Protein AF-A0A844FKA2-F1 (afdb_monomer_lite)

Secondary structure (DSSP, 8-state):
--HHHHHTT----EEEEES-TTT--S-TTPPPHHHHHHHHTTPEEEEE-TT-GGGGHHHHHHHHHHIIIIIHHHHHH-S---HHHHHHHHHHHHHHHHHTPPP-SSTTTTS-HHHHHHHTTTS--PPPGGGGS--S-TTS---

pLDDT: mean 80.64, std 12.76, range [33.91, 94.75]

Organism: NCBI:txid932217

InterPro domains:
  IPR001584 Integrase, catalytic core [PS50994] (1-121)
  IPR036397 Ribonuclease H superfamily [G3DSA:3.30.420.10] (5-125)

Structure (mmCIF, N/CA/C/O backbone):
data_AF-A0A844FKA2-F1
#
_entry.id   AF-A0A844FKA2-F1
#
loop_
_atom_site.group_PDB
_atom_site.id
_atom_site.type_symbol
_atom_site.label_atom_id
_atom_site.label_alt_id
_atom_site.label_comp_id
_atom_site.label_asym_id
_atom_site.label_entity_id
_atom_site.label_seq_id
_atom_site.pdbx_PDB_ins_code
_atom_site.Cartn_x
_atom_site.Cartn_y
_atom_site.Cartn_z
_atom_site.occupancy
_atom_site.B_iso_or_equiv
_atom_site.auth_seq_id
_atom_site.auth_comp_id
_atom_site.auth_asym_id
_atom_site.auth_atom_id
_atom_site.pdbx_PDB_model_num
ATOM 1 N N . MET A 1 1 ? 6.904 -14.206 2.540 1.00 49.50 1 MET A N 1
ATOM 2 C CA . MET A 1 1 ? 6.453 -13.419 1.371 1.00 49.50 1 MET A CA 1
ATOM 3 C C . MET A 1 1 ? 5.209 -12.650 1.812 1.00 49.50 1 MET A C 1
ATOM 5 O O . MET A 1 1 ? 4.780 -12.877 2.934 1.00 49.50 1 MET A O 1
ATOM 9 N N . LEU A 1 2 ? 4.668 -11.723 1.020 1.00 63.59 2 LEU A N 1
ATOM 10 C CA . LEU A 1 2 ? 3.424 -11.031 1.388 1.00 63.59 2 LEU A CA 1
ATOM 11 C C . LEU A 1 2 ? 2.254 -12.028 1.265 1.00 63.59 2 LEU A C 1
ATOM 13 O O . LEU A 1 2 ? 2.030 -12.507 0.152 1.00 63.59 2 LEU A O 1
ATOM 17 N N . PRO A 1 3 ? 1.520 -12.373 2.341 1.00 65.12 3 PRO A N 1
ATOM 18 C CA . PRO A 1 3 ? 0.595 -13.511 2.307 1.00 65.12 3 PRO A CA 1
ATOM 19 C C . PRO A 1 3 ? -0.533 -13.366 1.276 1.00 65.12 3 PRO A C 1
ATOM 21 O O . PRO A 1 3 ? -0.921 -14.338 0.635 1.00 65.12 3 PRO A O 1
ATOM 24 N N . THR A 1 4 ? -1.002 -12.139 1.027 1.00 65.38 4 THR A N 1
ATOM 25 C CA . THR A 1 4 ? -2.000 -11.849 -0.016 1.00 65.38 4 THR A CA 1
ATOM 26 C C . THR A 1 4 ? -1.466 -12.101 -1.434 1.00 65.38 4 THR A C 1
ATOM 28 O O . THR A 1 4 ? -2.222 -12.505 -2.312 1.00 65.38 4 THR A O 1
ATOM 31 N N . VAL A 1 5 ? -0.168 -11.871 -1.681 1.00 68.94 5 VAL A N 1
ATOM 32 C CA . VAL A 1 5 ? 0.466 -12.123 -2.991 1.00 68.94 5 VAL A CA 1
ATOM 33 C C . VAL A 1 5 ? 0.456 -13.614 -3.296 1.00 68.94 5 VAL A C 1
ATOM 35 O O . VAL A 1 5 ? 0.059 -14.008 -4.389 1.00 68.94 5 VAL A O 1
ATOM 38 N N . GLU A 1 6 ? 0.859 -14.427 -2.318 1.00 70.31 6 GLU A N 1
ATOM 39 C CA . GLU A 1 6 ? 0.879 -15.888 -2.438 1.00 70.31 6 GLU A CA 1
ATOM 40 C C . GLU A 1 6 ? -0.539 -16.446 -2.575 1.00 70.31 6 GLU A C 1
ATOM 42 O O . GLU A 1 6 ? -0.808 -17.212 -3.496 1.00 70.31 6 GLU A O 1
ATOM 47 N N . ALA A 1 7 ? -1.467 -16.013 -1.716 1.00 72.06 7 ALA A N 1
ATOM 48 C CA . ALA A 1 7 ? -2.846 -16.497 -1.723 1.00 72.06 7 ALA A CA 1
ATOM 49 C C . ALA A 1 7 ? -3.582 -16.219 -3.045 1.00 72.06 7 ALA A C 1
ATOM 51 O O . ALA A 1 7 ? -4.479 -16.969 -3.425 1.00 72.06 7 ALA A O 1
ATOM 52 N N . LEU A 1 8 ? -3.220 -15.139 -3.741 1.00 74.00 8 LEU A N 1
ATOM 53 C CA . LEU A 1 8 ? -3.860 -14.729 -4.990 1.00 74.00 8 LEU A CA 1
ATOM 54 C C . LEU A 1 8 ? -3.058 -15.095 -6.244 1.00 74.00 8 LEU A C 1
ATOM 56 O O . LEU A 1 8 ? -3.515 -14.785 -7.350 1.00 74.00 8 LEU A O 1
ATOM 60 N N . ASP A 1 9 ? -1.913 -15.765 -6.080 1.00 78.06 9 ASP A N 1
ATOM 61 C CA . ASP A 1 9 ? -0.965 -16.107 -7.146 1.00 78.06 9 ASP A CA 1
ATOM 62 C C . ASP A 1 9 ? -0.595 -14.881 -8.002 1.00 78.06 9 ASP A C 1
ATOM 64 O O . ASP A 1 9 ? -0.686 -14.872 -9.230 1.00 78.06 9 ASP A O 1
ATOM 68 N N . LEU A 1 10 ? -0.265 -13.774 -7.329 1.00 77.75 10 LEU A N 1
ATOM 69 C CA . LEU A 1 10 ? 0.111 -12.524 -7.985 1.00 77.75 10 LEU A CA 1
ATOM 70 C C . LEU A 1 10 ? 1.628 -12.458 -8.167 1.00 77.75 10 LEU A C 1
ATOM 72 O O . LEU A 1 10 ? 2.399 -12.703 -7.242 1.00 77.75 10 LEU A O 1
ATOM 76 N N . LYS A 1 11 ? 2.082 -12.054 -9.357 1.00 78.62 11 LYS A N 1
ATOM 77 C CA . LYS A 1 11 ? 3.505 -11.830 -9.635 1.00 78.62 11 LYS A CA 1
ATOM 78 C C . LYS A 1 11 ? 3.802 -10.344 -9.787 1.00 78.62 11 LYS A C 1
ATOM 80 O O . LYS A 1 11 ? 3.392 -9.710 -10.758 1.00 78.62 11 LYS A O 1
ATOM 85 N N . ILE A 1 12 ? 4.605 -9.800 -8.877 1.00 83.69 12 ILE A N 1
ATOM 86 C CA . ILE A 1 12 ? 5.109 -8.427 -8.991 1.00 83.69 12 ILE A CA 1
ATOM 87 C C . ILE A 1 12 ? 6.267 -8.431 -9.993 1.00 83.69 12 ILE A C 1
ATOM 89 O O . ILE A 1 12 ? 7.367 -8.860 -9.666 1.00 83.69 12 ILE A O 1
ATOM 93 N N . SER A 1 13 ? 6.018 -7.983 -11.224 1.00 87.69 13 SER A N 1
ATOM 94 C CA . SER A 1 13 ? 7.059 -7.884 -12.267 1.00 87.69 13 SER A CA 1
ATOM 95 C C . SER A 1 13 ? 7.606 -6.464 -12.422 1.00 87.69 13 SER A C 1
ATOM 97 O O . SER A 1 13 ? 8.745 -6.272 -12.844 1.00 87.69 13 SER A O 1
ATOM 99 N N . ASN A 1 14 ? 6.802 -5.464 -12.059 1.00 88.75 14 ASN A N 1
ATOM 100 C CA . ASN A 1 14 ? 7.157 -4.053 -12.105 1.00 88.75 14 ASN A CA 1
ATOM 101 C C . ASN A 1 14 ? 6.780 -3.393 -10.779 1.00 88.75 14 ASN A C 1
ATOM 103 O O . ASN A 1 14 ? 5.760 -3.736 -10.183 1.00 88.75 14 ASN A O 1
ATOM 107 N N . LEU A 1 15 ? 7.580 -2.424 -10.354 1.00 88.94 15 LEU A N 1
ATOM 108 C CA . LEU A 1 15 ? 7.313 -1.586 -9.199 1.00 88.94 15 LEU A CA 1
ATOM 109 C C . LEU A 1 15 ? 7.501 -0.124 -9.582 1.00 88.94 15 LEU A C 1
ATOM 111 O O . LEU A 1 15 ? 8.498 0.218 -10.213 1.00 88.94 15 LEU A O 1
ATOM 115 N N . ILE A 1 16 ? 6.552 0.721 -9.188 1.00 88.38 16 ILE A N 1
ATOM 116 C CA . ILE A 1 16 ? 6.594 2.162 -9.426 1.00 88.38 16 ILE A CA 1
ATOM 117 C C . ILE A 1 16 ? 6.740 2.866 -8.079 1.00 88.38 16 ILE A C 1
ATOM 119 O O . ILE A 1 16 ? 5.938 2.631 -7.175 1.00 88.38 16 ILE A O 1
ATOM 123 N N . THR A 1 17 ? 7.738 3.735 -7.954 1.00 87.88 17 THR A N 1
ATOM 124 C CA . THR A 1 17 ? 7.908 4.631 -6.801 1.00 87.88 17 THR A CA 1
ATOM 125 C C . THR A 1 17 ? 8.060 6.077 -7.265 1.00 87.88 17 THR A C 1
ATOM 127 O O . THR A 1 17 ? 8.212 6.358 -8.460 1.00 87.88 17 THR A O 1
ATOM 130 N N . ASN A 1 18 ? 8.004 7.023 -6.329 1.00 86.56 18 ASN A N 1
ATOM 131 C CA . ASN A 1 18 ? 8.464 8.374 -6.621 1.00 86.56 18 ASN A CA 1
ATOM 132 C C . ASN A 1 18 ? 10.002 8.402 -6.704 1.00 86.56 18 ASN A C 1
ATOM 134 O O . ASN A 1 18 ? 10.700 7.532 -6.191 1.00 86.56 18 ASN A O 1
ATOM 138 N N . ASN A 1 19 ? 10.562 9.439 -7.318 1.00 85.31 19 ASN A N 1
ATOM 139 C CA . ASN A 1 19 ? 12.012 9.633 -7.393 1.00 85.31 19 ASN A CA 1
ATOM 140 C C . ASN A 1 19 ? 12.650 10.137 -6.077 1.00 85.31 19 ASN A C 1
ATOM 142 O O . ASN A 1 19 ? 13.630 10.880 -6.112 1.00 85.31 19 ASN A O 1
ATOM 146 N N . ALA A 1 20 ? 12.086 9.791 -4.916 1.00 84.31 20 ALA A N 1
ATOM 147 C CA . ALA A 1 20 ? 12.664 10.164 -3.631 1.00 84.31 20 ALA A CA 1
ATOM 148 C C . ALA A 1 20 ? 13.970 9.400 -3.369 1.00 84.31 20 ALA A C 1
ATOM 150 O O . ALA A 1 20 ? 14.182 8.289 -3.864 1.00 84.31 20 ALA A O 1
ATOM 151 N N . LEU A 1 21 ? 14.838 9.976 -2.535 1.00 86.94 21 LEU A N 1
ATOM 152 C CA . LEU A 1 21 ? 16.136 9.387 -2.179 1.00 86.94 21 LEU A CA 1
ATOM 153 C C . LEU A 1 21 ? 16.022 8.097 -1.349 1.00 86.94 21 LEU A C 1
ATOM 155 O O . LEU A 1 21 ? 17.006 7.392 -1.173 1.00 86.94 21 LEU A O 1
ATOM 159 N N . GLU A 1 22 ? 14.831 7.780 -0.839 1.00 85.19 22 GLU A N 1
ATOM 160 C CA . GLU A 1 22 ? 14.546 6.504 -0.169 1.00 85.19 22 GLU A CA 1
ATOM 161 C C . GLU A 1 22 ? 14.551 5.323 -1.149 1.00 85.19 22 GLU A C 1
ATOM 163 O O . GLU A 1 22 ? 14.872 4.198 -0.765 1.00 85.19 22 GLU A O 1
ATOM 168 N N . TYR A 1 23 ? 14.210 5.580 -2.416 1.00 82.88 23 TYR A N 1
ATOM 169 C CA . TYR A 1 23 ? 14.094 4.566 -3.468 1.00 82.88 23 TYR A CA 1
ATOM 170 C C . TYR A 1 23 ? 15.136 4.739 -4.572 1.00 82.88 23 TYR A C 1
ATOM 172 O O . TYR A 1 23 ? 15.330 3.827 -5.373 1.00 82.88 23 TYR A O 1
ATOM 180 N N . SER A 1 24 ? 15.815 5.885 -4.614 1.00 83.12 24 SER A N 1
ATOM 181 C CA . SER A 1 24 ? 16.727 6.278 -5.686 1.00 83.12 24 SER A CA 1
ATOM 182 C C . SER A 1 24 ? 17.977 6.976 -5.152 1.00 83.12 24 SER A C 1
ATOM 184 O O . SER A 1 24 ? 18.112 7.255 -3.965 1.00 83.12 24 SER A O 1
ATOM 186 N N . THR A 1 25 ? 18.917 7.273 -6.042 1.00 80.50 25 THR A N 1
ATOM 187 C CA . THR A 1 25 ? 20.129 8.021 -5.713 1.00 80.50 25 THR A CA 1
ATOM 188 C C . THR A 1 25 ? 20.362 9.123 -6.736 1.00 80.50 25 THR A C 1
ATOM 190 O O . THR A 1 25 ? 20.138 8.925 -7.926 1.00 80.50 25 THR A O 1
ATOM 193 N N . ASN A 1 26 ? 20.851 10.278 -6.277 1.00 79.25 26 ASN A N 1
ATOM 194 C CA . ASN A 1 26 ? 21.229 11.399 -7.148 1.00 79.25 26 ASN A CA 1
ATOM 195 C C . ASN A 1 26 ? 22.613 11.218 -7.791 1.00 79.25 26 ASN A C 1
ATOM 197 O O . ASN A 1 26 ? 23.117 12.126 -8.444 1.00 79.25 26 ASN A O 1
ATOM 201 N N . TRP A 1 27 ? 23.286 10.099 -7.525 1.00 79.88 27 TRP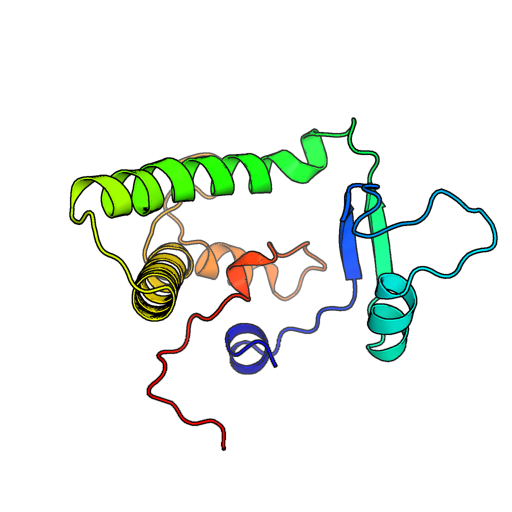 A N 1
ATOM 202 C CA . TRP A 1 27 ? 24.633 9.843 -8.014 1.00 79.88 27 TRP A CA 1
ATOM 203 C C . TRP A 1 27 ? 24.538 8.935 -9.235 1.00 79.88 27 TRP A C 1
ATOM 205 O O . TRP A 1 27 ? 24.280 7.745 -9.083 1.00 79.88 27 TRP A O 1
ATOM 215 N N . ASP A 1 28 ? 24.820 9.477 -10.423 1.00 65.50 28 ASP A N 1
ATOM 216 C CA . ASP A 1 28 ? 24.647 8.805 -11.726 1.00 65.50 28 ASP A CA 1
ATOM 217 C C . ASP A 1 28 ? 25.324 7.426 -11.846 1.00 65.50 28 ASP A C 1
ATOM 219 O O . ASP A 1 28 ? 24.964 6.618 -12.697 1.00 65.50 28 ASP A O 1
ATOM 223 N N . LYS A 1 29 ? 26.334 7.152 -11.009 1.00 71.69 29 LYS A N 1
ATOM 224 C CA . LYS A 1 29 ? 27.094 5.889 -10.992 1.00 71.69 29 LYS A CA 1
ATOM 225 C C . LYS A 1 29 ? 26.859 5.032 -9.750 1.00 71.69 29 LYS A C 1
ATOM 227 O O . LYS A 1 29 ? 27.461 3.966 -9.632 1.00 71.69 29 LYS A O 1
ATOM 232 N N . ALA A 1 30 ? 26.054 5.493 -8.799 1.00 78.00 30 ALA A N 1
ATOM 233 C CA . ALA A 1 30 ? 25.753 4.715 -7.610 1.00 78.00 30 ALA A CA 1
ATOM 234 C C . ALA A 1 30 ? 24.606 3.752 -7.914 1.00 78.00 30 ALA A C 1
ATOM 236 O O . ALA A 1 30 ? 23.550 4.156 -8.389 1.00 78.00 30 ALA A O 1
ATOM 237 N N . GLN A 1 31 ? 24.794 2.476 -7.593 1.00 78.88 31 GLN A N 1
ATOM 238 C CA . GLN A 1 31 ? 23.689 1.530 -7.571 1.00 78.88 31 GLN A CA 1
ATOM 239 C C . GLN A 1 31 ? 22.980 1.652 -6.221 1.00 78.88 31 GLN A C 1
ATOM 241 O O . GLN A 1 31 ? 23.591 1.440 -5.169 1.00 78.88 31 GLN A O 1
ATOM 246 N N . HIS A 1 32 ? 21.701 2.023 -6.234 1.00 87.19 32 HIS A N 1
ATOM 247 C CA . HIS A 1 32 ? 20.926 2.117 -5.006 1.00 87.19 32 HIS A CA 1
ATOM 248 C C . HIS A 1 32 ? 20.639 0.708 -4.459 1.00 87.19 32 HIS A C 1
ATOM 250 O O . HIS A 1 32 ? 20.309 -0.210 -5.213 1.00 87.19 32 HIS A O 1
ATOM 256 N N . LYS A 1 33 ? 20.740 0.513 -3.135 1.00 87.81 33 LYS A N 1
ATOM 257 C CA . LYS A 1 33 ? 20.529 -0.811 -2.508 1.00 87.81 33 LYS A CA 1
ATOM 258 C C . LYS A 1 33 ? 19.137 -1.377 -2.806 1.00 87.81 33 LYS A C 1
ATOM 260 O O . LYS A 1 33 ? 18.981 -2.592 -2.919 1.00 87.81 33 LYS A O 1
ATOM 265 N N . TYR A 1 34 ? 18.149 -0.495 -2.948 1.00 87.31 34 TYR A N 1
ATOM 266 C CA . TYR A 1 34 ? 16.791 -0.869 -3.330 1.00 87.31 34 TYR A CA 1
ATOM 267 C C . TYR A 1 34 ? 16.742 -1.471 -4.740 1.00 87.31 34 TYR A C 1
ATOM 269 O O . TYR A 1 34 ? 16.169 -2.541 -4.923 1.00 87.31 34 TYR A O 1
ATOM 277 N N . ASP A 1 35 ? 17.436 -0.871 -5.712 1.00 87.81 35 ASP A N 1
ATOM 278 C CA . ASP A 1 35 ? 17.494 -1.388 -7.085 1.00 87.81 35 ASP A CA 1
ATOM 279 C C . ASP A 1 35 ? 18.195 -2.746 -7.150 1.00 87.81 35 ASP A C 1
ATOM 281 O O . ASP A 1 35 ? 17.746 -3.648 -7.858 1.00 87.81 35 ASP A O 1
ATOM 285 N N . THR A 1 36 ? 19.271 -2.933 -6.376 1.00 90.06 36 THR A N 1
ATOM 286 C CA . THR A 1 36 ? 19.937 -4.239 -6.254 1.00 90.06 36 THR A CA 1
ATOM 287 C C . THR A 1 36 ? 18.985 -5.294 -5.695 1.00 90.06 36 THR A C 1
ATOM 289 O O . THR A 1 36 ? 18.904 -6.399 -6.232 1.00 90.06 36 THR A O 1
ATOM 292 N N . PHE A 1 37 ? 18.236 -4.960 -4.640 1.00 90.56 37 PHE A N 1
ATOM 293 C CA . PHE A 1 37 ? 17.243 -5.861 -4.060 1.00 90.56 37 PHE A CA 1
ATOM 294 C C . PHE A 1 37 ? 16.164 -6.254 -5.078 1.00 90.56 37 PHE A C 1
ATOM 296 O O . PHE A 1 37 ? 15.891 -7.443 -5.242 1.00 90.56 37 PHE A O 1
ATOM 303 N N . LEU A 1 38 ? 15.592 -5.282 -5.794 1.00 91.12 38 LEU A N 1
ATOM 304 C CA . LEU A 1 38 ? 14.548 -5.526 -6.792 1.00 91.12 38 LEU A CA 1
ATOM 305 C C . LEU A 1 38 ? 15.066 -6.341 -7.983 1.00 91.12 38 LEU A C 1
ATOM 307 O O . LEU A 1 38 ? 14.410 -7.295 -8.402 1.00 91.12 38 LEU A O 1
ATOM 311 N N . THR A 1 39 ? 16.281 -6.050 -8.456 1.00 90.94 39 THR A N 1
ATOM 312 C CA . THR A 1 39 ? 16.942 -6.808 -9.532 1.00 90.94 39 THR A CA 1
ATOM 313 C C . THR A 1 39 ? 17.111 -8.276 -9.145 1.00 90.94 39 THR A C 1
ATOM 315 O O . THR A 1 39 ? 16.732 -9.160 -9.909 1.00 90.94 39 THR A O 1
ATOM 318 N N . ASN A 1 40 ? 17.576 -8.556 -7.922 1.00 91.88 40 ASN A N 1
ATOM 319 C CA . ASN A 1 40 ? 17.711 -9.927 -7.411 1.00 91.88 40 ASN A CA 1
ATOM 320 C C . ASN A 1 40 ? 16.365 -10.666 -7.305 1.00 91.88 40 ASN A C 1
ATOM 322 O O . ASN A 1 40 ? 16.333 -11.895 -7.250 1.00 91.88 40 A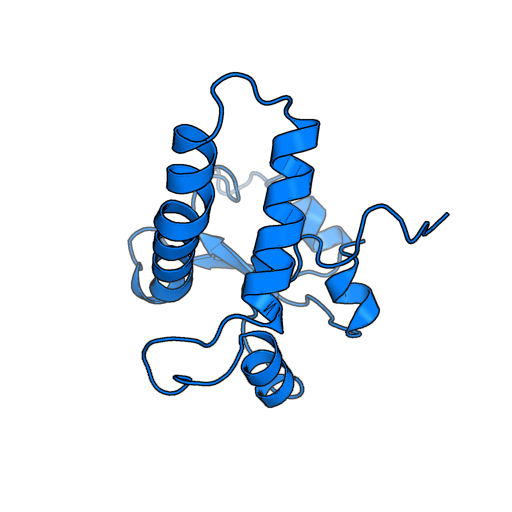SN A O 1
ATOM 326 N N . LYS A 1 41 ? 15.251 -9.930 -7.252 1.00 89.00 41 LYS A N 1
ATOM 327 C CA . LYS A 1 41 ? 13.886 -10.467 -7.250 1.00 89.00 41 LYS A CA 1
ATOM 328 C C . LYS A 1 41 ? 13.242 -10.496 -8.639 1.00 89.00 41 LYS A C 1
ATOM 330 O O . LYS A 1 41 ? 12.086 -10.891 -8.738 1.00 89.00 41 LYS A O 1
ATOM 335 N N . ASN A 1 42 ? 13.972 -10.134 -9.698 1.00 91.56 42 ASN A N 1
ATOM 336 C CA . ASN A 1 42 ? 13.448 -9.964 -11.056 1.00 91.56 42 ASN A CA 1
ATOM 337 C C . ASN A 1 42 ? 12.265 -8.978 -11.126 1.00 91.56 42 ASN A C 1
ATOM 339 O O . ASN A 1 42 ? 11.334 -9.171 -11.907 1.00 91.56 42 ASN A O 1
ATOM 343 N N . ILE A 1 43 ? 12.303 -7.926 -10.303 1.00 91.25 43 ILE A N 1
ATOM 344 C CA . ILE A 1 43 ? 11.316 -6.846 -10.290 1.00 91.25 43 ILE A CA 1
ATOM 345 C C . ILE A 1 43 ? 11.933 -5.636 -10.983 1.00 91.25 43 ILE A C 1
ATOM 347 O O . ILE A 1 43 ? 12.963 -5.118 -10.550 1.00 91.25 43 ILE A O 1
ATOM 351 N N . LYS A 1 44 ? 11.296 -5.160 -12.053 1.00 91.50 44 LYS A N 1
ATOM 352 C CA . LYS A 1 44 ? 11.719 -3.940 -12.738 1.00 91.50 44 LYS A CA 1
ATOM 353 C C . LYS A 1 44 ? 11.242 -2.714 -11.963 1.00 91.50 44 LYS A C 1
ATOM 355 O O . LYS A 1 44 ? 10.047 -2.559 -11.727 1.00 91.50 44 LYS A O 1
ATOM 360 N N . HIS A 1 45 ? 12.167 -1.838 -11.595 1.00 90.88 45 HIS A N 1
ATOM 361 C CA . HIS A 1 45 ? 11.850 -0.594 -10.904 1.00 90.88 45 HIS A CA 1
ATOM 362 C C . HIS A 1 45 ? 11.652 0.555 -11.898 1.00 90.88 45 HIS A C 1
ATOM 364 O O . HIS A 1 45 ? 12.449 0.734 -12.820 1.00 90.88 45 HIS A O 1
ATOM 370 N N . TRP A 1 46 ? 10.598 1.334 -11.692 1.00 89.38 46 TRP A N 1
ATOM 371 C CA . TRP A 1 46 ? 10.304 2.565 -12.406 1.00 89.38 46 TRP A CA 1
ATOM 372 C C . TRP A 1 46 ? 10.148 3.693 -11.393 1.00 89.38 46 TRP A C 1
ATOM 374 O O . TRP A 1 46 ? 9.437 3.548 -10.400 1.00 89.38 46 TRP A O 1
ATOM 384 N N . THR A 1 47 ? 10.781 4.827 -11.660 1.00 88.00 47 THR A N 1
ATOM 385 C CA . THR A 1 47 ? 10.635 6.024 -10.836 1.00 88.00 47 THR A CA 1
ATOM 386 C C . THR A 1 47 ? 9.864 7.078 -11.611 1.00 88.00 47 THR A C 1
ATOM 388 O O . THR A 1 47 ? 10.125 7.331 -12.787 1.00 88.00 47 THR A O 1
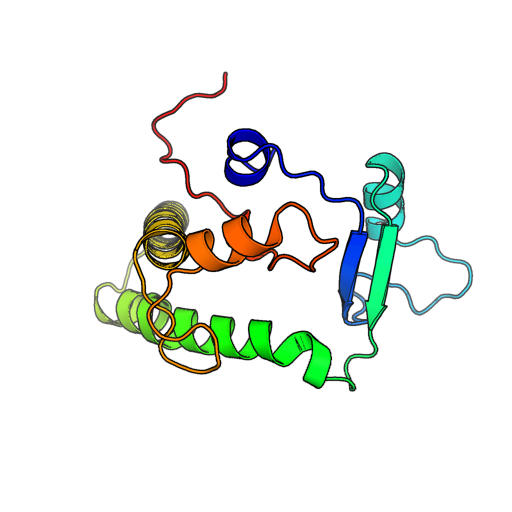ATOM 391 N N . ILE A 1 48 ? 8.892 7.690 -10.945 1.00 86.88 48 ILE A N 1
ATOM 392 C CA . ILE A 1 48 ? 8.132 8.818 -11.477 1.00 86.88 48 ILE A CA 1
ATOM 393 C C . ILE A 1 48 ? 8.578 10.080 -10.730 1.00 86.88 48 ILE A C 1
ATOM 395 O O . ILE A 1 48 ? 8.699 10.053 -9.499 1.00 86.88 48 ILE A O 1
ATOM 399 N N . PRO A 1 49 ? 8.855 11.197 -11.427 1.00 84.94 49 PRO A N 1
ATOM 400 C CA . PRO A 1 49 ? 9.195 12.451 -10.772 1.00 84.94 49 PRO A CA 1
ATOM 401 C C . PRO A 1 49 ? 8.134 12.855 -9.746 1.00 84.94 49 PRO A C 1
ATOM 403 O O . PRO A 1 49 ? 6.947 12.876 -10.052 1.00 84.94 49 PRO A O 1
ATOM 406 N N . SER A 1 50 ? 8.557 13.266 -8.549 1.00 77.19 50 SER A N 1
ATOM 407 C CA . SER A 1 50 ? 7.640 13.618 -7.449 1.00 77.19 50 SER A CA 1
ATOM 408 C C . SER A 1 50 ? 6.648 14.746 -7.786 1.00 77.19 50 SER A C 1
ATOM 410 O O . SER A 1 50 ? 5.618 14.877 -7.136 1.00 77.19 50 SER A O 1
ATOM 412 N N . LYS A 1 51 ? 6.940 15.556 -8.813 1.00 82.75 51 LYS A N 1
ATOM 413 C CA . LYS A 1 51 ? 6.043 16.603 -9.334 1.00 82.75 51 LYS A CA 1
ATOM 414 C C . LYS A 1 51 ? 4.840 16.057 -10.119 1.00 82.75 51 LYS A C 1
ATOM 416 O O . LYS A 1 51 ? 3.896 16.800 -10.360 1.00 82.75 51 LYS A O 1
ATOM 421 N N . GLU A 1 52 ? 4.873 14.799 -10.553 1.00 84.62 52 GLU A N 1
ATOM 422 C CA . GLU A 1 52 ? 3.826 14.177 -11.371 1.00 84.62 52 GLU A CA 1
ATOM 423 C C . GLU A 1 52 ? 2.797 13.464 -10.485 1.00 84.62 52 GLU A C 1
ATOM 425 O O . GLU A 1 52 ? 2.664 12.241 -10.477 1.00 84.62 52 GLU A O 1
ATOM 430 N N . THR A 1 53 ? 2.054 14.259 -9.717 1.00 80.06 53 THR A N 1
ATOM 431 C CA . THR A 1 53 ? 1.120 13.784 -8.683 1.00 80.06 53 THR A CA 1
ATOM 432 C C . THR A 1 53 ? -0.028 12.934 -9.225 1.00 80.06 53 THR A C 1
ATOM 434 O O . THR A 1 53 ? -0.530 12.078 -8.504 1.00 80.06 53 THR A O 1
ATOM 437 N N . GLN A 1 54 ? -0.407 13.118 -10.493 1.00 83.25 54 GLN A N 1
ATOM 438 C CA . GLN A 1 54 ? -1.485 12.378 -11.167 1.00 83.25 54 GLN A CA 1
ATOM 439 C C . GLN A 1 54 ? -1.307 10.851 -11.096 1.00 83.25 54 GLN A C 1
ATOM 441 O O . GLN A 1 54 ? -2.278 10.111 -10.969 1.00 83.25 54 GLN A O 1
ATOM 446 N N . TYR A 1 55 ? -0.060 10.365 -11.109 1.00 80.69 55 TYR A N 1
ATOM 447 C CA . TYR A 1 55 ? 0.229 8.933 -11.010 1.00 80.69 55 TYR A CA 1
ATOM 448 C C . TYR A 1 55 ? 0.102 8.391 -9.589 1.00 80.69 55 TYR A C 1
ATOM 450 O O . TYR A 1 55 ? 0.095 7.181 -9.415 1.00 80.69 55 TYR A O 1
ATOM 458 N N . PHE A 1 56 ? -0.003 9.260 -8.584 1.00 81.19 56 PHE A N 1
ATOM 459 C CA . PHE A 1 56 ? -0.085 8.903 -7.169 1.00 81.19 56 PHE A CA 1
ATOM 460 C C . PHE A 1 56 ? -1.409 9.338 -6.525 1.00 81.19 56 PHE A C 1
ATOM 462 O O . PHE A 1 56 ? -1.581 9.165 -5.322 1.00 81.19 56 PHE A O 1
ATOM 469 N N . GLU A 1 57 ? -2.375 9.857 -7.290 1.00 83.31 57 GLU A N 1
ATOM 470 C CA . GLU A 1 57 ? -3.686 10.276 -6.761 1.00 83.31 57 GLU A CA 1
ATOM 471 C C . GLU A 1 57 ? -4.382 9.158 -5.981 1.00 83.31 57 GLU A C 1
ATOM 473 O O . GLU A 1 57 ? -4.896 9.388 -4.889 1.00 83.31 57 GLU A O 1
ATOM 478 N N . PHE A 1 58 ? -4.313 7.923 -6.481 1.00 79.94 58 PHE A N 1
ATOM 479 C CA . PHE A 1 58 ? -4.879 6.760 -5.798 1.00 79.94 58 PHE A CA 1
ATOM 480 C C . PHE A 1 58 ? -4.227 6.505 -4.423 1.00 79.94 58 PHE A C 1
ATOM 482 O O . PHE A 1 58 ? -4.904 6.083 -3.486 1.00 79.94 58 PHE A O 1
ATOM 489 N N . LEU A 1 59 ? -2.924 6.783 -4.283 1.00 82.94 59 LEU A N 1
ATOM 490 C CA . LEU A 1 59 ? -2.193 6.690 -3.016 1.00 82.94 59 LEU A CA 1
ATOM 491 C C . LEU A 1 59 ? -2.611 7.810 -2.061 1.00 82.94 59 LEU A C 1
ATOM 493 O O . LEU A 1 59 ? -2.796 7.556 -0.874 1.00 82.94 59 LEU A O 1
ATOM 497 N N . HIS A 1 60 ? -2.796 9.031 -2.564 1.00 85.38 60 HIS A N 1
ATOM 498 C CA . HIS A 1 60 ? -3.313 10.138 -1.759 1.00 85.38 60 HIS A CA 1
ATOM 499 C C . HIS A 1 60 ? -4.725 9.847 -1.243 1.00 85.38 60 HIS A C 1
ATOM 501 O O . HIS A 1 60 ? -4.983 10.021 -0.055 1.00 85.38 60 HIS A O 1
ATOM 507 N N . ASP A 1 61 ? -5.597 9.318 -2.101 1.00 86.81 61 ASP A N 1
ATOM 508 C CA . ASP A 1 61 ? -6.949 8.903 -1.734 1.00 86.81 61 ASP A CA 1
ATOM 509 C C . ASP A 1 61 ? -6.947 7.844 -0.631 1.00 86.81 61 ASP A C 1
ATOM 511 O O . ASP A 1 61 ? -7.680 7.958 0.353 1.00 86.81 61 ASP A O 1
ATOM 515 N N . PHE A 1 62 ? -6.104 6.820 -0.772 1.00 88.31 62 PHE A N 1
ATOM 516 C CA . PHE A 1 62 ? -5.943 5.802 0.256 1.00 88.31 62 PHE A CA 1
ATOM 517 C C . PHE A 1 62 ? -5.409 6.388 1.567 1.00 88.31 62 PHE A C 1
ATOM 519 O O . PHE A 1 62 ? -5.957 6.094 2.628 1.00 88.31 62 PHE A O 1
ATOM 526 N N . ASN A 1 63 ? -4.396 7.258 1.499 1.00 90.19 63 ASN A N 1
ATOM 527 C CA . ASN A 1 63 ? -3.819 7.912 2.671 1.00 90.19 63 ASN A CA 1
ATOM 528 C C . ASN A 1 63 ? -4.848 8.765 3.428 1.00 90.19 63 ASN A C 1
ATOM 530 O O . ASN A 1 63 ? -4.858 8.756 4.658 1.00 90.19 63 ASN A O 1
ATOM 534 N N . SER A 1 64 ? -5.743 9.460 2.723 1.00 91.94 64 SER A N 1
ATOM 535 C CA . SER A 1 64 ? -6.862 10.167 3.354 1.00 91.94 64 SER A CA 1
ATOM 536 C C . SER A 1 64 ? -7.815 9.200 4.057 1.00 91.94 64 SER A C 1
ATOM 538 O O . SER A 1 64 ? -8.158 9.420 5.215 1.00 91.94 64 SER A O 1
ATOM 540 N N . ILE A 1 65 ? -8.180 8.091 3.405 1.00 92.06 65 ILE A N 1
ATOM 541 C CA . ILE A 1 65 ? -9.088 7.088 3.979 1.00 92.06 65 ILE A CA 1
ATOM 542 C C . ILE A 1 65 ? -8.499 6.462 5.246 1.00 92.06 65 ILE A C 1
ATOM 544 O O . ILE A 1 65 ? -9.161 6.440 6.279 1.00 92.06 65 ILE A O 1
ATOM 548 N N . ILE A 1 66 ? -7.256 5.974 5.206 1.00 92.44 66 ILE A N 1
ATOM 549 C CA . ILE A 1 66 ? -6.623 5.361 6.383 1.00 92.44 66 ILE A CA 1
ATOM 550 C C . ILE A 1 66 ? -6.403 6.388 7.502 1.00 92.44 66 ILE A C 1
ATOM 552 O O . ILE A 1 66 ? -6.532 6.065 8.682 1.00 92.44 66 ILE A O 1
ATOM 556 N N . HIS A 1 67 ? -6.122 7.648 7.170 1.00 93.25 67 HIS A N 1
ATOM 557 C CA . HIS A 1 67 ? -6.030 8.704 8.172 1.00 93.25 67 HIS A CA 1
ATOM 558 C C . HIS A 1 67 ? -7.361 8.930 8.896 1.00 93.25 67 HIS A C 1
ATOM 560 O O . HIS A 1 67 ? -7.402 8.922 10.129 1.00 93.25 67 HIS A O 1
ATOM 566 N N . GLU A 1 68 ? -8.441 9.095 8.136 1.00 93.38 68 GLU A N 1
ATOM 567 C CA . GLU A 1 68 ? -9.768 9.410 8.664 1.00 93.38 68 GLU A CA 1
ATOM 568 C C . GLU A 1 68 ? -10.420 8.229 9.384 1.00 93.38 68 GLU A C 1
ATOM 570 O O . GLU A 1 68 ? -10.971 8.394 10.473 1.00 93.38 68 GLU A O 1
ATOM 575 N N . GLU A 1 69 ? -10.344 7.037 8.797 1.00 92.44 69 GLU A N 1
ATOM 576 C CA . GLU A 1 69 ? -11.073 5.865 9.280 1.00 92.44 69 GLU A CA 1
ATOM 577 C C . GLU A 1 69 ? -10.271 5.035 10.288 1.00 92.44 69 GLU A C 1
ATOM 579 O O . GLU A 1 69 ? -10.873 4.439 11.183 1.00 92.44 69 GLU A O 1
ATOM 584 N N . PHE A 1 70 ? -8.937 5.020 10.196 1.00 92.00 70 PHE A N 1
ATOM 585 C CA . PHE A 1 70 ? -8.082 4.254 11.105 1.00 92.00 70 PHE A CA 1
ATOM 586 C C . PHE A 1 70 ? -7.371 5.151 12.120 1.00 92.00 70 PHE A C 1
ATOM 588 O O . PHE A 1 70 ? -7.686 5.088 13.305 1.00 92.00 70 PHE A O 1
ATOM 595 N N . TYR A 1 71 ? -6.455 6.027 11.697 1.00 90.31 71 TYR A N 1
ATOM 596 C CA . TYR A 1 71 ? -5.576 6.740 12.637 1.00 90.31 71 TYR A CA 1
ATOM 597 C C . TYR A 1 71 ? -6.312 7.711 13.570 1.00 90.31 71 TYR A C 1
ATOM 599 O O . TYR A 1 71 ? -6.036 7.737 14.771 1.00 90.31 71 TYR A O 1
ATOM 607 N N . ILE A 1 72 ? -7.267 8.494 13.056 1.00 90.62 72 ILE A N 1
ATOM 608 C CA . ILE A 1 72 ? -8.070 9.402 13.889 1.00 90.62 72 ILE A CA 1
ATOM 609 C C . ILE A 1 72 ? -8.876 8.621 14.934 1.00 90.62 72 ILE A C 1
ATOM 611 O O . ILE A 1 72 ? -9.004 9.072 16.076 1.00 90.62 72 ILE A O 1
ATOM 615 N N . ASN A 1 73 ? -9.410 7.456 14.565 1.00 87.50 73 ASN A N 1
ATOM 616 C CA . ASN A 1 73 ? -10.155 6.607 15.488 1.00 87.50 73 ASN A CA 1
ATOM 617 C C . ASN A 1 73 ? -9.218 5.947 16.501 1.00 87.50 73 ASN A C 1
ATOM 619 O O . ASN A 1 73 ? -9.463 6.060 17.696 1.00 87.50 73 ASN A O 1
ATOM 623 N N . LEU A 1 74 ? -8.089 5.394 16.065 1.00 86.38 74 LEU A N 1
ATOM 624 C CA . LEU A 1 74 ? -7.068 4.821 16.940 1.00 86.38 74 LEU A CA 1
ATOM 625 C C . LEU A 1 74 ? -6.710 5.789 18.084 1.00 86.38 74 LEU A C 1
ATOM 627 O O . LEU A 1 74 ? -6.833 5.449 19.259 1.00 86.38 74 LEU A O 1
ATOM 631 N N . ILE A 1 75 ? -6.378 7.042 17.757 1.00 80.25 75 ILE A N 1
ATOM 632 C CA . ILE A 1 75 ? -5.960 8.061 18.737 1.00 80.25 75 ILE A CA 1
ATOM 633 C C . ILE A 1 75 ? -7.086 8.453 19.712 1.00 80.25 75 ILE A C 1
ATOM 635 O O . ILE A 1 75 ? -6.820 8.771 20.872 1.00 80.25 75 ILE A O 1
ATOM 639 N N . LYS A 1 76 ? -8.348 8.460 19.264 1.00 82.31 76 LYS A N 1
ATOM 640 C CA . LYS A 1 76 ? -9.496 8.845 20.106 1.00 82.31 76 LYS A CA 1
ATOM 641 C C . LYS A 1 76 ? -9.822 7.803 21.175 1.00 82.31 76 LYS A C 1
ATOM 643 O O . LYS A 1 76 ? -10.306 8.177 22.241 1.00 82.31 76 LYS A O 1
ATOM 648 N N . TRP A 1 77 ? -9.605 6.526 20.878 1.00 73.38 77 TRP A N 1
ATOM 649 C CA . TRP A 1 77 ? -10.096 5.426 21.706 1.00 73.38 77 TRP A CA 1
ATOM 650 C C . TRP A 1 77 ? -9.129 5.036 22.826 1.00 73.38 77 TRP A C 1
ATOM 652 O O . TRP A 1 77 ? -9.577 4.596 23.882 1.00 73.38 77 TRP A O 1
ATOM 662 N N . GLU A 1 78 ? -7.820 5.246 22.656 1.00 70.06 78 GLU A N 1
ATOM 663 C CA . GLU A 1 78 ? -6.843 4.859 23.674 1.00 70.06 78 GLU A CA 1
ATOM 664 C C . GLU A 1 78 ? -5.553 5.682 23.588 1.00 70.06 78 GLU A C 1
ATOM 666 O O . GLU A 1 78 ? -5.104 6.072 22.515 1.00 70.06 78 GLU A O 1
ATOM 671 N N . LYS A 1 79 ? -4.934 5.967 24.741 1.00 72.62 79 LYS A N 1
ATOM 672 C CA . LYS A 1 79 ? -3.691 6.760 24.812 1.00 72.62 79 LYS A CA 1
ATOM 673 C C . LYS A 1 79 ? -2.421 5.913 24.928 1.00 72.62 79 LYS A C 1
ATOM 675 O O . LYS A 1 79 ? -1.331 6.450 24.771 1.00 72.62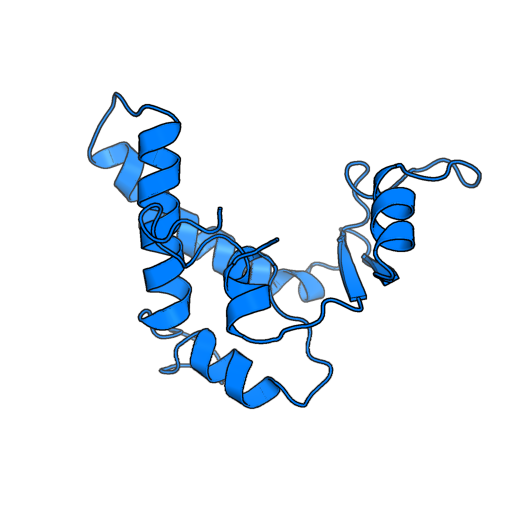 79 LYS A O 1
ATOM 680 N N . ASN A 1 80 ? -2.557 4.611 25.186 1.00 76.12 80 ASN A N 1
ATOM 681 C CA . ASN A 1 80 ? -1.445 3.712 25.495 1.00 76.12 80 ASN A CA 1
ATOM 682 C C . ASN A 1 80 ? -1.456 2.484 24.576 1.00 76.12 80 ASN A C 1
ATOM 684 O O . ASN A 1 80 ? -1.799 1.382 24.998 1.00 76.12 80 ASN A O 1
ATOM 688 N N . TYR A 1 81 ? -1.059 2.660 23.318 1.00 79.50 81 TYR A N 1
ATOM 689 C CA . TYR A 1 81 ? -0.875 1.530 22.410 1.00 79.50 81 TYR A CA 1
ATOM 690 C C . TYR A 1 81 ? 0.543 0.966 22.488 1.00 79.50 81 TYR A C 1
ATOM 692 O O . TYR A 1 81 ? 1.529 1.702 22.499 1.00 79.50 81 TYR A O 1
ATOM 700 N N . SER A 1 82 ? 0.652 -0.363 22.453 1.00 86.44 82 SER A N 1
ATOM 701 C CA . SER A 1 82 ? 1.901 -1.014 22.053 1.00 86.44 82 SER A CA 1
ATOM 702 C C . SER A 1 82 ? 1.983 -1.074 20.527 1.00 86.44 82 SER A C 1
ATOM 704 O O . SER A 1 82 ? 0.958 -1.216 19.861 1.00 86.44 82 SER A O 1
ATOM 706 N N . ILE A 1 83 ? 3.197 -1.053 19.966 1.00 85.69 83 ILE A N 1
ATOM 707 C CA . ILE A 1 83 ? 3.412 -1.212 18.514 1.00 85.69 83 ILE A CA 1
ATOM 708 C C . ILE A 1 83 ? 2.738 -2.484 17.981 1.00 85.69 83 ILE A C 1
ATOM 710 O O . ILE A 1 83 ? 2.121 -2.457 16.921 1.00 85.69 83 ILE A O 1
ATOM 714 N N . LYS A 1 84 ? 2.773 -3.580 18.751 1.00 84.75 84 LYS A N 1
ATOM 715 C CA . LYS A 1 84 ? 2.112 -4.838 18.383 1.00 84.75 84 LYS A CA 1
ATOM 716 C C . LYS A 1 84 ? 0.592 -4.687 18.256 1.00 84.75 84 LYS A C 1
ATOM 718 O O . LYS A 1 84 ? 0.006 -5.240 17.333 1.00 84.75 84 LYS A O 1
ATOM 723 N N . LYS A 1 85 ? -0.042 -3.935 19.161 1.00 84.81 85 LYS A N 1
ATOM 724 C CA . LYS A 1 85 ? -1.487 -3.673 19.099 1.00 84.81 85 LYS A CA 1
ATOM 725 C C . LYS A 1 85 ? -1.841 -2.824 17.874 1.00 84.81 85 LYS A C 1
ATOM 727 O O . LYS A 1 85 ? -2.746 -3.201 17.143 1.00 84.81 85 LYS A O 1
ATOM 732 N N . ILE A 1 86 ? -1.072 -1.764 17.600 1.00 87.56 86 ILE A N 1
ATOM 733 C CA . ILE A 1 86 ? -1.262 -0.929 16.397 1.00 87.56 86 ILE A CA 1
ATOM 734 C C . ILE A 1 86 ? -1.152 -1.779 15.132 1.00 87.56 86 ILE A C 1
ATOM 736 O O . ILE A 1 86 ? -1.992 -1.659 14.248 1.00 87.56 86 ILE A O 1
ATOM 740 N N . GLN A 1 87 ? -0.148 -2.657 15.055 1.00 86.81 87 GLN A N 1
ATOM 741 C CA . GLN A 1 87 ? 0.028 -3.540 13.904 1.00 86.81 87 GLN A CA 1
ATOM 742 C C . GLN A 1 87 ? -1.170 -4.480 13.713 1.00 86.81 87 GLN A C 1
ATOM 744 O O . GLN A 1 87 ? -1.658 -4.622 12.597 1.00 86.81 87 GLN A O 1
ATOM 749 N N . SER A 1 88 ? -1.671 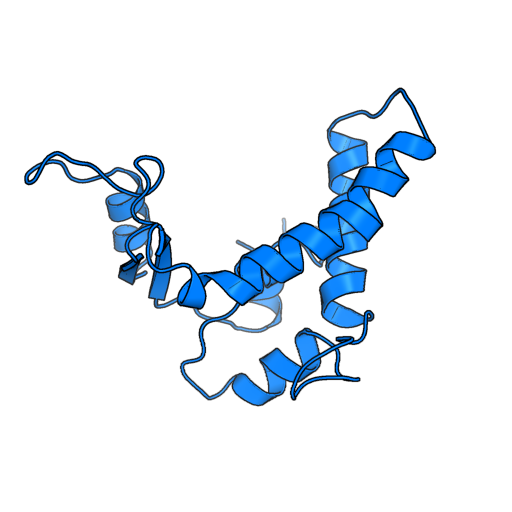-5.088 14.792 1.00 85.00 88 SER A N 1
ATOM 750 C CA . SER A 1 88 ? -2.833 -5.983 14.735 1.00 85.00 88 SER A CA 1
ATOM 751 C C . SER A 1 88 ? -4.091 -5.262 14.244 1.00 85.00 88 SER A C 1
ATOM 753 O O . SER A 1 88 ? -4.797 -5.781 13.384 1.00 85.00 88 SER A O 1
ATOM 755 N N . GLU A 1 89 ? -4.375 -4.072 14.775 1.00 88.38 89 GLU A N 1
ATOM 756 C CA . GLU A 1 89 ? -5.556 -3.297 14.375 1.00 88.38 89 GLU A CA 1
ATOM 757 C C . GLU A 1 89 ? -5.422 -2.760 12.946 1.00 88.38 89 GLU A C 1
ATOM 759 O O . GLU A 1 89 ? -6.398 -2.737 12.197 1.00 88.38 89 GLU A O 1
ATOM 764 N N . LEU A 1 90 ? -4.206 -2.389 12.531 1.00 88.50 90 LEU A N 1
ATOM 765 C CA . LEU A 1 90 ? -3.931 -2.006 11.151 1.00 88.50 90 LEU A CA 1
ATOM 766 C C . LEU A 1 90 ? -4.183 -3.179 10.196 1.00 88.50 90 LEU A C 1
ATOM 768 O O . LEU A 1 90 ? -4.835 -2.990 9.175 1.00 88.50 90 LEU A O 1
ATOM 772 N N . ASN A 1 91 ? -3.723 -4.386 10.529 1.00 86.12 91 ASN A N 1
ATOM 773 C CA . ASN A 1 91 ? -3.965 -5.579 9.713 1.00 86.12 91 ASN A CA 1
ATOM 774 C C . ASN A 1 91 ? -5.473 -5.857 9.562 1.00 86.12 91 ASN A C 1
ATOM 776 O O . ASN A 1 91 ? -5.955 -6.142 8.464 1.00 86.12 91 ASN A O 1
ATOM 780 N N . GLU A 1 92 ? -6.246 -5.715 10.644 1.00 87.06 92 GLU A N 1
ATOM 781 C CA . GLU A 1 92 ? -7.705 -5.855 10.600 1.00 87.06 92 GLU A CA 1
ATOM 782 C C . GLU A 1 92 ? -8.362 -4.781 9.722 1.00 87.06 92 GLU A C 1
ATOM 784 O O . GLU A 1 92 ? -9.191 -5.106 8.865 1.00 87.06 92 GLU A O 1
ATOM 789 N N . PHE A 1 93 ? -7.937 -3.522 9.858 1.00 90.75 93 PHE A N 1
ATOM 790 C CA . PHE A 1 93 ? -8.403 -2.434 9.004 1.00 90.75 93 PHE A CA 1
ATOM 791 C C . PHE A 1 93 ? -8.075 -2.684 7.528 1.00 90.75 93 PHE A C 1
ATOM 793 O O . PHE A 1 93 ? -8.938 -2.500 6.673 1.00 90.75 93 PHE A O 1
ATOM 800 N N . MET A 1 94 ? -6.862 -3.143 7.210 1.00 89.25 94 MET A N 1
ATOM 801 C CA . MET A 1 94 ? -6.453 -3.438 5.835 1.00 89.25 94 MET A CA 1
ATOM 802 C C . MET A 1 94 ? -7.271 -4.577 5.229 1.00 89.25 94 MET A C 1
ATOM 804 O O . MET A 1 94 ? -7.668 -4.495 4.064 1.00 89.25 94 MET A O 1
ATOM 808 N N . ARG A 1 95 ? -7.594 -5.613 6.014 1.00 87.31 95 ARG A N 1
ATOM 809 C CA . ARG A 1 95 ? -8.506 -6.680 5.586 1.00 87.31 95 ARG A CA 1
ATOM 810 C C . ARG A 1 95 ? -9.901 -6.128 5.290 1.00 87.31 95 ARG A C 1
ATOM 812 O O . ARG A 1 95 ? -10.432 -6.388 4.213 1.00 87.31 95 ARG A O 1
ATOM 819 N N . TYR A 1 96 ? -10.472 -5.339 6.199 1.00 90.50 96 TYR A N 1
ATOM 820 C CA . TYR A 1 96 ? -11.763 -4.688 5.971 1.00 90.50 96 TYR A CA 1
ATOM 821 C C . TYR A 1 96 ? -11.732 -3.806 4.714 1.00 90.50 96 TYR A C 1
ATOM 823 O O . TYR A 1 96 ? -12.570 -3.961 3.827 1.00 90.50 96 TYR A O 1
ATOM 831 N N . TYR A 1 97 ? -10.726 -2.937 4.586 1.00 91.12 97 TYR A N 1
ATOM 832 C CA . TYR A 1 97 ? -10.563 -2.050 3.439 1.00 91.12 97 TYR A CA 1
ATOM 833 C C . TYR A 1 97 ? -10.510 -2.834 2.123 1.00 91.12 97 TYR A C 1
ATOM 835 O O . TYR A 1 97 ? -11.232 -2.501 1.189 1.00 91.12 97 TYR A O 1
ATOM 843 N N . ASN A 1 98 ? -9.686 -3.884 2.052 1.00 87.75 98 ASN A N 1
ATOM 844 C CA . ASN A 1 98 ? -9.443 -4.622 0.814 1.00 87.75 98 ASN A CA 1
ATOM 845 C C . ASN A 1 98 ? -10.620 -5.520 0.394 1.00 87.75 98 ASN A C 1
ATOM 847 O O . ASN A 1 98 ? -10.850 -5.673 -0.808 1.00 87.75 98 ASN A O 1
ATOM 851 N N . PHE A 1 99 ? -11.344 -6.116 1.348 1.00 88.38 99 PHE A N 1
ATOM 852 C CA . PHE A 1 99 ? -12.310 -7.189 1.067 1.00 88.38 99 PHE A CA 1
ATOM 853 C C . PHE A 1 99 ? -13.771 -6.836 1.347 1.00 88.38 99 PHE A C 1
ATOM 855 O O . PHE A 1 99 ? -14.655 -7.494 0.806 1.00 88.38 99 PHE A O 1
ATOM 862 N N . GLU A 1 100 ? -14.043 -5.828 2.174 1.00 91.94 100 GLU A N 1
ATOM 863 C CA . GLU A 1 100 ? -15.394 -5.560 2.684 1.00 91.94 100 GLU A CA 1
ATOM 864 C C . GLU A 1 100 ? -15.845 -4.114 2.420 1.00 91.94 100 GLU A C 1
ATOM 866 O O . GLU A 1 100 ? -17.018 -3.871 2.134 1.00 91.94 100 GLU A O 1
ATOM 871 N N . ARG A 1 101 ? -14.928 -3.140 2.462 1.00 92.19 101 ARG A N 1
ATOM 872 C CA . ARG A 1 101 ? -15.247 -1.718 2.296 1.00 92.19 101 ARG A CA 1
ATOM 873 C C . ARG A 1 101 ? -15.546 -1.375 0.827 1.00 92.19 101 ARG A C 1
ATOM 875 O O . ARG A 1 101 ? -14.652 -1.481 -0.016 1.00 92.19 101 ARG A O 1
ATOM 882 N N . PRO A 1 102 ? -16.745 -0.862 0.493 1.00 93.69 102 PRO A N 1
ATOM 883 C CA . PRO A 1 102 ? -17.031 -0.413 -0.861 1.00 93.69 102 PRO A CA 1
ATOM 884 C C . PRO A 1 102 ? -16.275 0.882 -1.189 1.00 93.69 102 PRO A C 1
ATOM 886 O O . PRO A 1 102 ? -16.158 1.804 -0.377 1.00 93.69 102 PRO A O 1
ATOM 889 N N . ILE A 1 103 ? -15.801 0.988 -2.426 1.00 91.31 103 ILE A N 1
ATOM 890 C CA . ILE A 1 103 ? -15.251 2.217 -2.990 1.00 91.31 103 ILE A CA 1
ATOM 891 C C . ILE A 1 103 ? -16.392 3.235 -3.108 1.00 91.31 103 ILE A C 1
ATOM 893 O O . ILE A 1 103 ? -17.466 2.945 -3.636 1.00 91.31 103 ILE A O 1
ATOM 897 N N . ASN A 1 104 ? -16.170 4.449 -2.608 1.00 89.75 104 ASN A N 1
ATOM 898 C CA . ASN A 1 104 ? -17.212 5.470 -2.467 1.00 89.75 104 ASN A CA 1
ATOM 899 C C . ASN A 1 104 ? -17.315 6.431 -3.667 1.00 89.75 104 ASN A C 1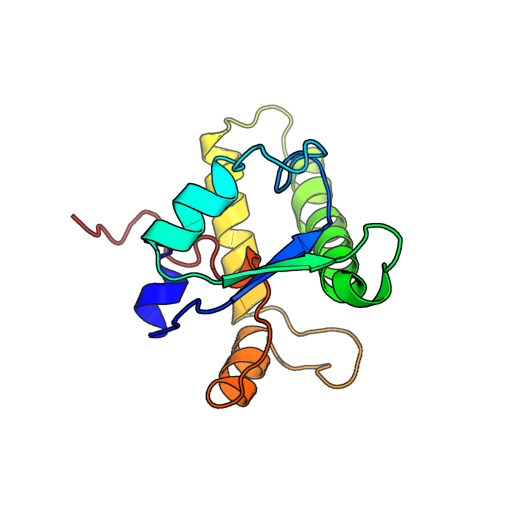
ATOM 901 O O . ASN A 1 104 ? -18.334 7.115 -3.812 1.00 89.75 104 ASN A O 1
ATOM 905 N N . LYS A 1 105 ? -16.302 6.471 -4.542 1.00 86.06 105 LYS A N 1
ATOM 906 C CA . LYS A 1 105 ? -16.199 7.418 -5.663 1.00 86.06 105 LYS A CA 1
ATOM 907 C C . LYS A 1 105 ? -15.625 6.787 -6.938 1.00 86.06 105 LYS A C 1
ATOM 909 O O . LYS A 1 105 ? -15.036 5.712 -6.906 1.00 86.06 105 LYS A O 1
ATOM 914 N N . GLY A 1 106 ? -15.782 7.487 -8.061 1.00 87.06 106 GLY A N 1
ATOM 915 C CA . GLY A 1 106 ? -15.242 7.077 -9.360 1.00 87.06 106 GLY A CA 1
ATOM 916 C C . GLY A 1 106 ? -16.019 5.944 -10.039 1.00 87.06 106 GLY A C 1
ATOM 917 O O . GLY A 1 106 ? -17.108 5.561 -9.612 1.00 87.06 106 GLY A O 1
ATOM 918 N N . SER A 1 107 ? -15.448 5.408 -11.118 1.00 87.56 107 SER A N 1
ATOM 919 C CA . SER A 1 107 ? -16.059 4.363 -11.957 1.00 87.56 107 SER A CA 1
ATOM 920 C C . SER A 1 107 ? -16.237 3.017 -11.248 1.00 87.56 107 SER A C 1
ATOM 922 O O . SER A 1 107 ? -17.078 2.219 -11.651 1.00 87.56 107 SER A O 1
ATOM 924 N N . ASN A 1 108 ? -15.476 2.776 -10.178 1.00 89.56 108 ASN A N 1
ATOM 925 C CA . ASN A 1 108 ? -15.544 1.557 -9.373 1.00 89.56 108 ASN A CA 1
ATOM 926 C C . ASN A 1 108 ? -16.434 1.698 -8.129 1.00 89.56 108 ASN A C 1
ATOM 928 O O . ASN A 1 108 ? -16.413 0.823 -7.265 1.00 89.56 108 ASN A O 1
ATOM 932 N N . LYS A 1 109 ? -17.209 2.786 -8.015 1.00 93.44 109 LYS A N 1
ATOM 933 C CA . LYS A 1 109 ? -18.101 3.015 -6.875 1.00 93.44 109 LYS A CA 1
ATOM 934 C C . LYS A 1 109 ? -19.024 1.812 -6.639 1.00 93.44 109 LYS A C 1
ATOM 936 O O . LYS A 1 109 ? -19.664 1.324 -7.566 1.00 93.44 109 LYS A O 1
ATOM 941 N N . GLY A 1 110 ? -19.116 1.378 -5.384 1.00 94.75 110 GLY A N 1
ATOM 942 C CA . GLY A 1 110 ? -19.939 0.247 -4.949 1.00 94.75 110 GLY A CA 1
ATOM 943 C C . GLY A 1 110 ? -19.236 -1.111 -4.987 1.00 94.75 110 GLY A C 1
ATOM 944 O O . GLY A 1 110 ? -19.737 -2.035 -4.360 1.00 94.75 110 GLY A O 1
ATOM 945 N N . LYS A 1 111 ? -18.078 -1.226 -5.651 1.00 94.25 111 LYS A N 1
ATOM 946 C CA . LYS A 1 111 ? -17.232 -2.427 -5.609 1.00 94.25 111 LYS A CA 1
ATOM 947 C C . LYS A 1 111 ? -16.243 -2.372 -4.451 1.00 94.25 111 LYS A C 1
ATOM 949 O O . LYS A 1 111 ? -15.858 -1.282 -4.029 1.00 94.25 111 LYS A O 1
ATOM 954 N N . THR A 1 112 ? -15.770 -3.519 -3.990 1.00 91.94 112 THR A N 1
ATOM 955 C CA . THR A 1 112 ? -14.622 -3.623 -3.077 1.00 91.94 112 THR A CA 1
ATOM 956 C C . THR A 1 112 ? -13.297 -3.564 -3.854 1.00 91.94 112 THR A C 1
ATOM 958 O O . THR A 1 112 ? -13.268 -3.851 -5.058 1.00 91.94 112 THR A O 1
ATOM 961 N N . PRO A 1 113 ? -12.166 -3.206 -3.216 1.00 88.94 113 PRO A N 1
ATOM 962 C CA . PRO A 1 113 ? -10.861 -3.239 -3.877 1.00 88.94 113 PRO A CA 1
ATOM 963 C C . PRO A 1 113 ? -10.517 -4.606 -4.477 1.00 88.94 113 PRO A C 1
ATOM 965 O O . PRO A 1 113 ? -10.052 -4.658 -5.615 1.00 88.94 113 PRO A O 1
ATOM 968 N N . ILE A 1 114 ? -10.804 -5.711 -3.778 1.00 86.62 114 ILE A N 1
ATOM 969 C CA . ILE A 1 114 ? -10.573 -7.062 -4.305 1.00 86.62 114 ILE A CA 1
ATOM 970 C C . ILE A 1 114 ? -11.370 -7.331 -5.588 1.00 86.62 114 ILE A C 1
ATOM 972 O O . ILE A 1 114 ? -10.820 -7.895 -6.531 1.00 86.62 114 ILE A O 1
ATOM 976 N N . GLU A 1 115 ? -12.629 -6.895 -5.678 1.00 89.69 115 GLU A N 1
ATOM 977 C CA . GLU A 1 115 ? -13.442 -7.071 -6.889 1.00 89.69 115 GLU A CA 1
ATOM 978 C C . GLU A 1 115 ? -12.848 -6.320 -8.083 1.00 89.69 115 GLU A C 1
ATOM 980 O O . GLU A 1 115 ? -12.820 -6.840 -9.202 1.00 89.69 115 GLU A O 1
ATOM 985 N N . VAL A 1 116 ? -12.339 -5.106 -7.851 1.00 87.44 116 VAL A N 1
ATOM 986 C CA . VAL A 1 116 ? -11.647 -4.333 -8.888 1.00 87.44 116 VAL A CA 1
ATOM 987 C C . VAL A 1 116 ? -10.393 -5.074 -9.340 1.00 87.44 116 VAL A C 1
ATOM 989 O O . VAL A 1 116 ? -10.232 -5.302 -10.538 1.00 87.44 116 VAL A O 1
ATOM 992 N N . ILE A 1 117 ? -9.558 -5.512 -8.398 1.00 82.06 117 ILE A N 1
ATOM 993 C CA . ILE A 1 117 ? -8.297 -6.206 -8.682 1.00 82.06 117 ILE A CA 1
ATOM 994 C C . ILE A 1 117 ? -8.541 -7.503 -9.454 1.00 82.06 117 ILE A C 1
ATOM 996 O O . ILE A 1 117 ? -7.902 -7.737 -10.481 1.00 82.06 117 ILE A O 1
ATOM 1000 N N . MET A 1 118 ? -9.512 -8.308 -9.025 1.00 83.06 118 MET A N 1
ATOM 1001 C CA . MET A 1 118 ? -9.884 -9.552 -9.698 1.00 83.06 118 MET A CA 1
ATOM 1002 C C . MET A 1 118 ? -10.410 -9.306 -11.114 1.00 83.06 118 MET A C 1
ATOM 1004 O O . MET A 1 118 ? -10.078 -10.059 -12.024 1.00 83.06 118 MET A O 1
ATOM 1008 N N . SER A 1 119 ? -11.149 -8.214 -11.342 1.00 83.94 119 SER A N 1
ATOM 1009 C CA . SER A 1 119 ? -11.595 -7.834 -12.692 1.00 83.94 119 SER A CA 1
ATOM 1010 C C . SER A 1 119 ? -10.459 -7.373 -13.620 1.00 83.94 119 SER A C 1
ATOM 1012 O O . SER A 1 119 ? -10.639 -7.291 -14.837 1.00 83.94 119 SER A O 1
ATOM 1014 N N . THR A 1 120 ? -9.288 -7.068 -13.053 1.00 75.50 120 THR A N 1
ATOM 1015 C CA . THR A 1 120 ? -8.083 -6.638 -13.773 1.00 75.50 120 THR A CA 1
ATOM 1016 C C . THR A 1 120 ? -6.968 -7.681 -13.780 1.00 75.50 120 THR A C 1
ATOM 1018 O O . THR A 1 120 ? -5.919 -7.394 -14.340 1.00 75.50 120 THR A O 1
ATOM 1021 N N . LYS A 1 121 ? -7.170 -8.871 -13.193 1.00 67.50 121 LYS A N 1
ATOM 1022 C CA . LYS A 1 121 ? -6.104 -9.857 -12.931 1.00 67.50 121 LYS A CA 1
ATOM 1023 C C . LYS A 1 121 ? -5.335 -10.299 -14.186 1.00 67.50 121 LYS A C 1
ATOM 1025 O O . LYS A 1 121 ? -4.136 -10.530 -14.104 1.00 67.50 121 LYS A O 1
ATOM 1030 N N . ASP A 1 122 ? -6.003 -10.343 -15.337 1.00 65.56 122 ASP A N 1
ATOM 1031 C CA . ASP A 1 122 ? -5.398 -10.726 -16.624 1.00 65.56 122 ASP A CA 1
ATOM 1032 C C . ASP A 1 122 ? -4.879 -9.531 -17.443 1.00 65.56 122 ASP A C 1
ATOM 1034 O O . ASP A 1 122 ? -4.482 -9.673 -18.599 1.00 65.56 122 ASP A O 1
ATOM 1038 N N . LYS A 1 123 ? -4.921 -8.324 -16.874 1.00 64.50 123 LYS A N 1
ATOM 1039 C CA . LYS A 1 123 ? -4.385 -7.104 -17.480 1.00 64.50 123 LYS A CA 1
ATOM 1040 C C . LYS A 1 123 ? -3.121 -6.727 -16.718 1.00 64.50 123 LYS A C 1
ATOM 1042 O O . LYS A 1 123 ? -3.106 -6.800 -15.494 1.00 64.50 123 LYS A O 1
ATOM 1047 N N . ASP A 1 124 ? -2.090 -6.272 -17.429 1.00 65.88 124 ASP A N 1
ATOM 1048 C CA . ASP A 1 124 ? -0.908 -5.643 -16.827 1.00 65.88 124 ASP A CA 1
ATOM 1049 C C . ASP A 1 124 ? -1.319 -4.320 -16.153 1.00 65.88 124 ASP A C 1
ATOM 1051 O O . ASP A 1 124 ? -1.138 -3.229 -16.693 1.00 65.88 124 ASP A O 1
ATOM 1055 N N . PHE A 1 125 ? -1.964 -4.420 -14.992 1.00 68.69 125 PHE A N 1
ATOM 1056 C CA . PHE A 1 125 ? -2.526 -3.299 -14.259 1.00 68.69 125 PHE A CA 1
ATOM 1057 C C . PHE A 1 125 ? -1.680 -3.018 -13.013 1.00 68.69 125 PHE A C 1
ATOM 1059 O O . PHE A 1 125 ? -1.348 -3.949 -12.273 1.00 68.69 125 PHE A O 1
ATOM 1066 N N . PRO A 1 126 ? -1.319 -1.750 -12.744 1.00 73.12 126 PRO A N 1
ATOM 1067 C CA . PRO A 1 126 ? -0.602 -1.403 -11.528 1.00 73.12 126 PRO A CA 1
ATOM 1068 C C . PRO A 1 126 ? -1.503 -1.650 -10.316 1.00 73.12 126 PRO A C 1
ATOM 1070 O O . PRO A 1 126 ? -2.547 -1.020 -10.153 1.00 73.12 126 PRO A O 1
ATOM 1073 N N . LEU A 1 127 ? -1.088 -2.577 -9.456 1.00 77.69 127 LEU A N 1
ATOM 1074 C CA . LEU A 1 127 ? -1.787 -2.871 -8.212 1.00 77.69 127 LEU A CA 1
ATOM 1075 C C . LEU A 1 127 ? -1.221 -2.022 -7.067 1.00 77.69 127 LEU A C 1
ATOM 1077 O O . LEU A 1 127 ? 0.002 -1.881 -6.958 1.00 77.69 127 LEU A O 1
ATOM 1081 N N . PRO A 1 128 ? -2.082 -1.468 -6.197 1.00 77.56 128 PRO A N 1
ATOM 1082 C CA . PRO A 1 128 ? -1.623 -0.689 -5.060 1.00 77.56 128 PRO A CA 1
ATOM 1083 C C . PRO A 1 128 ? -0.852 -1.564 -4.067 1.00 77.56 128 PRO A C 1
ATOM 1085 O O . PRO A 1 128 ? -1.294 -2.653 -3.708 1.00 77.56 128 PRO A O 1
ATOM 1088 N N . LEU A 1 129 ? 0.283 -1.065 -3.571 1.00 73.69 129 LEU A N 1
ATOM 1089 C CA . LEU A 1 129 ? 1.164 -1.836 -2.686 1.00 73.69 129 LEU A CA 1
ATOM 1090 C C . LEU A 1 129 ? 0.499 -2.273 -1.378 1.00 73.69 129 LEU A C 1
ATOM 1092 O O . LEU A 1 129 ? 0.768 -3.367 -0.888 1.00 73.69 129 LEU A O 1
ATOM 1096 N N . TRP A 1 130 ? -0.379 -1.440 -0.820 1.00 74.56 130 TRP A N 1
ATOM 1097 C CA . TRP A 1 130 ? -1.061 -1.733 0.441 1.00 74.56 130 TRP A CA 1
ATOM 1098 C C . TRP A 1 130 ? -2.031 -2.910 0.339 1.00 74.56 130 TRP A C 1
ATOM 1100 O O . TRP A 1 130 ? -2.357 -3.518 1.352 1.00 74.56 130 TRP A O 1
ATOM 1110 N N . PHE A 1 131 ? -2.458 -3.286 -0.869 1.00 70.19 131 PHE A N 1
ATOM 1111 C CA . PHE A 1 131 ? -3.250 -4.497 -1.061 1.00 70.19 131 PHE A CA 1
ATOM 1112 C C . PHE A 1 131 ? -2.479 -5.758 -0.644 1.00 70.19 131 PHE A C 1
ATOM 1114 O O . PHE A 1 131 ? -3.055 -6.744 -0.187 1.00 70.19 131 PHE A O 1
ATOM 1121 N N . TYR A 1 132 ? -1.153 -5.716 -0.757 1.00 68.31 132 TYR A N 1
ATOM 1122 C CA . TYR A 1 132 ? -0.290 -6.823 -0.381 1.00 68.31 132 TYR A CA 1
ATOM 1123 C C . TYR A 1 132 ? 0.057 -6.854 1.111 1.00 68.31 132 TYR A C 1
ATOM 1125 O O . TYR A 1 132 ? 0.611 -7.849 1.572 1.00 68.31 132 TYR A O 1
ATOM 1133 N N . VAL A 1 133 ? -0.244 -5.793 1.862 1.00 63.56 133 VAL A N 1
ATOM 1134 C CA . VAL A 1 133 ? 0.034 -5.720 3.301 1.00 63.56 133 VAL A CA 1
ATOM 1135 C C . VAL A 1 133 ? -1.002 -6.567 4.045 1.00 63.56 133 VAL A C 1
ATOM 1137 O O . VAL A 1 133 ? -2.201 -6.362 3.872 1.00 63.56 133 VAL A O 1
ATOM 1140 N N . ASP A 1 134 ? -0.496 -7.548 4.799 1.00 59.22 134 ASP A N 1
ATOM 1141 C CA . ASP A 1 134 ? -1.180 -8.560 5.619 1.00 59.22 134 ASP A CA 1
ATOM 1142 C C . ASP A 1 134 ? -2.710 -8.483 5.690 1.00 59.22 134 ASP A C 1
ATOM 1144 O O . ASP A 1 134 ? -3.299 -7.788 6.517 1.00 59.22 134 ASP A O 1
ATOM 1148 N N . SER A 1 135 ? -3.350 -9.305 4.857 1.00 51.66 135 SER A N 1
ATOM 1149 C CA . SER A 1 135 ? -4.775 -9.636 4.964 1.00 51.66 135 SER A CA 1
ATOM 1150 C C . SER A 1 135 ? -5.044 -10.968 5.677 1.00 51.66 135 SER A C 1
ATOM 1152 O O . SER A 1 135 ? -6.203 -11.365 5.827 1.00 51.66 135 SER A O 1
ATOM 1154 N N . ILE A 1 136 ? -3.996 -11.658 6.137 1.00 48.34 136 ILE A N 1
ATOM 1155 C CA . ILE A 1 136 ? -4.101 -12.966 6.787 1.00 48.34 136 ILE A CA 1
ATOM 1156 C C . ILE A 1 136 ? -3.814 -12.791 8.277 1.00 48.34 136 ILE A C 1
ATOM 1158 O O . ILE A 1 136 ? -2.822 -12.182 8.665 1.00 48.34 136 ILE A O 1
ATOM 1162 N N . LYS A 1 137 ? -4.735 -13.276 9.118 1.00 48.53 137 LYS A N 1
ATOM 1163 C CA . LYS A 1 137 ? -4.609 -13.228 10.579 1.00 48.53 137 LYS A CA 1
ATOM 1164 C C . LYS A 1 137 ? -3.293 -13.884 11.002 1.00 48.53 137 LYS A C 1
ATOM 1166 O O . LYS A 1 137 ? -2.987 -14.974 10.527 1.00 48.53 137 LYS A O 1
ATOM 1171 N N . ASP A 1 138 ? -2.648 -13.315 12.020 1.00 47.75 138 ASP A N 1
ATOM 1172 C CA . ASP A 1 138 ? -1.528 -13.877 12.807 1.00 47.75 138 ASP A CA 1
ATOM 1173 C C . ASP A 1 138 ? -1.803 -15.279 13.435 1.00 47.75 138 ASP A C 1
ATOM 1175 O O . ASP A 1 138 ? -1.085 -15.729 14.327 1.00 47.75 138 ASP A O 1
ATOM 1179 N N . GLY A 1 139 ? -2.862 -15.984 13.019 1.00 45.59 139 GLY A N 1
ATOM 1180 C CA . GLY A 1 139 ? -3.218 -17.341 13.437 1.00 45.59 139 GLY A CA 1
ATOM 1181 C C . GLY A 1 139 ? -2.901 -18.434 12.411 1.00 45.59 139 GLY A C 1
ATOM 1182 O O . GLY A 1 139 ? -2.763 -19.589 12.813 1.00 45.59 139 GLY A O 1
ATOM 1183 N N . ASP A 1 140 ? -2.726 -18.098 11.130 1.00 44.81 140 ASP A N 1
ATOM 1184 C CA . ASP A 1 140 ? -2.346 -19.080 10.113 1.00 44.81 140 ASP A CA 1
ATOM 1185 C C . ASP A 1 140 ? -0.827 -19.095 9.985 1.00 44.81 140 ASP A C 1
ATOM 1187 O O . ASP A 1 140 ? -0.215 -18.374 9.199 1.00 44.81 140 ASP A O 1
ATOM 1191 N N . LYS A 1 141 ? -0.204 -19.918 10.831 1.00 33.91 141 LYS A N 1
ATOM 1192 C CA . LYS A 1 141 ? 1.212 -20.259 10.722 1.00 33.91 141 LYS A CA 1
ATOM 1193 C C . LYS A 1 141 ? 1.514 -20.728 9.297 1.00 33.91 141 LYS A C 1
ATOM 1195 O O . LYS A 1 141 ? 1.127 -21.829 8.911 1.00 33.91 141 LYS A O 1
ATOM 1200 N N . MET A 1 142 ? 2.277 -19.941 8.549 1.00 35.62 142 MET A N 1
ATOM 1201 C CA . MET A 1 142 ? 3.218 -20.509 7.594 1.00 35.62 142 MET A CA 1
ATOM 1202 C C . MET A 1 142 ? 4.561 -20.600 8.314 1.00 35.62 142 MET A C 1
ATOM 1204 O O . MET A 1 142 ? 5.140 -19.561 8.616 1.00 35.62 142 MET A O 1
ATOM 1208 N N . TRP A 1 143 ? 4.955 -21.860 8.561 1.00 40.91 143 TRP A N 1
ATOM 1209 C CA . TRP A 1 143 ? 6.056 -22.435 9.361 1.00 40.91 143 TRP A CA 1
ATOM 1210 C C . TRP A 1 143 ? 5.951 -22.344 10.897 1.00 40.91 143 TRP A C 1
ATOM 1212 O O . TRP A 1 143 ? 5.955 -21.244 11.485 1.00 40.91 143 TRP A O 1
#

Foldseek 3Di:
DLVLCVVVVHDQQEDEDACDPVQHDPDPPDDDPNNVVCVVVNYHYDHDHPVPCVVCVVVVVVVVCCVVPPVVVVVVPDDDDDPVRSLQSVLVVLLCQQPPDADCDDPRGRHGNVVVCVVCVPPPDDDDPSNSHHNDDPPDDPD

Sequence (143 aa):
MLPTVEALDLKISNLITNNALEYSTNWDKAQHKYDTFLTNKNIKHWTIPSKETQYFEFLHDFNSIIHEEFYINLIKWEKNYSIKKIQSELNEFMRYYNFERPINKGSNKGKTPIEVIMSTKDKDFPLPLWFYVDSIKDGDKMW

Radius of gyration: 17.13 Å; chains: 1; bounding box: 47×39×43 Å